Protein AF-A0A519RLN2-F1 (afdb_monomer_lite)

pLDDT: mean 79.58, std 14.55, range [42.0, 97.75]

Foldseek 3Di:
DDAQALVLLLVLQVVVQKDFLVRCQDCVSSVDRDDSVVSVVSVVVCVVVVQWDWDPPAPPIMIGGDPQPDDDPDDDDDPVRVVVVCVVVVVVVVCCVVPDDPVQQQDWDDPDVDIDGVVVVVVVVVVVVVVVVVVVVVVCVSRVD

Structure (mmCIF, N/CA/C/O backbone):
data_AF-A0A519RLN2-F1
#
_entry.id   AF-A0A519RLN2-F1
#
loop_
_atom_site.group_PDB
_atom_site.id
_atom_site.type_symbol
_atom_site.label_atom_id
_atom_site.label_alt_id
_atom_site.label_comp_id
_atom_site.label_asym_id
_atom_site.label_entity_id
_atom_site.label_seq_id
_atom_site.pdbx_PDB_ins_code
_atom_site.Cartn_x
_atom_site.Cartn_y
_atom_site.Cartn_z
_atom_site.occupancy
_atom_site.B_iso_or_equiv
_atom_site.auth_seq_id
_atom_site.auth_comp_id
_atom_site.auth_asym_id
_atom_site.auth_atom_id
_atom_site.pdbx_PDB_model_num
ATOM 1 N N . MET A 1 1 ? 0.154 28.106 23.052 1.00 49.09 1 MET A N 1
ATOM 2 C CA . MET A 1 1 ? -0.273 26.694 23.129 1.00 49.09 1 MET A CA 1
ATOM 3 C C . MET A 1 1 ? -0.890 26.341 21.795 1.00 49.09 1 MET A C 1
ATOM 5 O O . MET A 1 1 ? -1.807 27.033 21.372 1.00 49.09 1 MET A O 1
ATOM 9 N N . THR A 1 2 ? -0.321 25.375 21.083 1.00 55.53 2 THR A N 1
ATOM 10 C CA . THR A 1 2 ? -0.800 24.979 19.755 1.00 55.53 2 THR A CA 1
ATOM 11 C C . THR A 1 2 ? -2.129 24.249 19.930 1.00 55.53 2 THR A C 1
ATOM 13 O O . THR A 1 2 ? -2.154 23.133 20.432 1.00 55.53 2 THR A O 1
ATOM 16 N N . ASN A 1 3 ? -3.248 24.889 19.598 1.00 72.38 3 ASN A N 1
ATOM 17 C CA . ASN A 1 3 ? -4.548 24.228 19.681 1.00 72.38 3 ASN A CA 1
ATOM 18 C C . ASN A 1 3 ? -4.668 23.181 18.571 1.00 72.38 3 ASN A C 1
ATOM 20 O O . ASN A 1 3 ? -4.386 23.464 17.404 1.00 72.38 3 ASN A O 1
ATOM 24 N N . ILE A 1 4 ? -5.108 21.979 18.939 1.00 82.19 4 ILE A N 1
ATOM 25 C CA . ILE A 1 4 ? -5.431 20.927 17.982 1.00 82.19 4 ILE A CA 1
ATOM 26 C C . ILE A 1 4 ? -6.619 21.358 17.109 1.00 82.19 4 ILE A C 1
ATOM 28 O O . ILE A 1 4 ? -7.633 21.861 17.599 1.00 82.19 4 ILE A O 1
ATOM 32 N N . ASN A 1 5 ? -6.487 21.171 15.799 1.00 82.44 5 ASN A N 1
ATOM 33 C CA . ASN A 1 5 ? -7.501 21.507 14.802 1.00 82.44 5 ASN A CA 1
ATOM 34 C C . ASN A 1 5 ? -7.576 20.412 13.723 1.00 82.44 5 ASN A C 1
ATOM 36 O O . ASN A 1 5 ? -6.757 19.488 13.714 1.00 82.44 5 ASN A O 1
ATOM 40 N N . ARG A 1 6 ? -8.552 20.522 12.810 1.00 76.62 6 ARG A N 1
ATOM 41 C CA . ARG A 1 6 ? -8.817 19.523 11.755 1.00 76.62 6 ARG A CA 1
ATOM 42 C C . ARG A 1 6 ? -7.571 19.220 10.915 1.00 76.62 6 ARG A C 1
ATOM 44 O O . ARG A 1 6 ? -7.299 18.058 10.643 1.00 76.62 6 ARG A O 1
ATOM 51 N N . THR A 1 7 ? -6.773 20.236 10.583 1.00 76.06 7 THR A N 1
ATOM 52 C CA . THR A 1 7 ? -5.544 20.087 9.787 1.00 76.06 7 THR A CA 1
ATOM 53 C C . THR A 1 7 ? -4.482 19.268 10.514 1.00 76.06 7 THR A C 1
ATOM 55 O O . THR A 1 7 ? -3.841 18.422 9.902 1.00 76.06 7 THR A O 1
ATOM 58 N N . VAL A 1 8 ? -4.304 19.470 11.824 1.00 81.31 8 VAL A N 1
ATOM 59 C CA . VAL A 1 8 ? -3.345 18.687 12.625 1.00 81.31 8 VAL A CA 1
ATOM 60 C C . VAL A 1 8 ? -3.761 17.216 12.692 1.00 81.31 8 VAL A C 1
ATOM 62 O O . VAL A 1 8 ? -2.924 16.334 12.508 1.00 81.31 8 VAL A O 1
ATOM 65 N N . VAL A 1 9 ? -5.054 16.951 12.904 1.00 78.81 9 VAL A N 1
ATOM 66 C CA . VAL A 1 9 ? -5.603 15.585 12.946 1.00 78.81 9 VAL A CA 1
ATOM 67 C C . VAL A 1 9 ? -5.456 14.900 11.587 1.00 78.81 9 VAL A C 1
ATOM 69 O O . VAL A 1 9 ? -4.944 13.783 11.516 1.00 78.81 9 VAL A O 1
ATOM 72 N N . LEU A 1 10 ? -5.824 15.591 10.505 1.00 73.00 10 LEU A N 1
ATOM 73 C CA . LEU A 1 10 ? -5.710 15.072 9.147 1.00 73.00 10 LEU A CA 1
ATOM 74 C C . LEU A 1 10 ? -4.248 14.809 8.767 1.00 73.00 10 LEU A C 1
ATOM 76 O O . LEU A 1 10 ? -3.939 13.725 8.300 1.00 73.00 10 LEU A O 1
ATOM 80 N N . ASN A 1 11 ? -3.325 15.735 9.037 1.00 76.50 11 ASN A N 1
ATOM 81 C CA . ASN A 1 11 ? -1.899 15.536 8.753 1.00 76.50 11 ASN A CA 1
ATOM 82 C C . ASN A 1 11 ? -1.300 14.363 9.538 1.00 76.50 11 ASN A C 1
ATOM 84 O O . ASN A 1 11 ? -0.448 13.644 9.016 1.00 76.50 11 ASN A O 1
ATOM 88 N N . SER A 1 12 ? -1.744 14.149 10.779 1.00 79.56 12 SER A N 1
ATOM 89 C CA . SER A 1 12 ? -1.342 12.982 11.569 1.00 79.56 12 SER A CA 1
ATOM 90 C C . SER A 1 12 ? -1.827 11.688 10.912 1.00 79.56 12 SER A C 1
ATOM 92 O O . SER A 1 12 ? -1.053 10.749 10.737 1.00 79.56 12 SER A O 1
ATOM 94 N N . LEU A 1 13 ? -3.077 11.666 10.451 1.00 73.19 13 LEU A N 1
ATOM 95 C CA . LEU A 1 13 ? -3.629 10.549 9.692 1.00 73.19 13 LEU A CA 1
ATOM 96 C C . LEU A 1 13 ? -2.941 10.358 8.330 1.00 73.19 13 LEU A C 1
ATOM 98 O O . LEU A 1 13 ? -2.739 9.219 7.937 1.00 73.19 13 LEU A O 1
ATOM 102 N N . ILE A 1 14 ? -2.508 11.424 7.643 1.00 71.00 14 ILE A N 1
ATOM 103 C CA . ILE A 1 14 ? -1.755 11.333 6.374 1.00 71.00 14 ILE A CA 1
ATOM 104 C C . ILE A 1 14 ? -0.406 10.682 6.635 1.00 71.00 14 ILE A C 1
ATOM 106 O O . ILE A 1 14 ? 0.023 9.802 5.898 1.00 71.00 14 ILE A O 1
ATOM 110 N N . LYS A 1 15 ? 0.260 11.099 7.710 1.00 76.94 15 LYS A N 1
ATOM 111 C CA . LYS A 1 15 ? 1.578 10.592 8.080 1.00 76.94 15 LYS A CA 1
ATOM 112 C C . LYS A 1 15 ? 1.552 9.122 8.502 1.00 76.94 15 LYS A C 1
ATOM 114 O O . LYS A 1 15 ? 2.550 8.429 8.330 1.00 76.94 15 LYS A O 1
ATOM 119 N N . HIS A 1 16 ? 0.462 8.680 9.122 1.00 70.69 16 HIS A N 1
ATOM 120 C CA . HIS A 1 16 ? 0.383 7.366 9.755 1.00 70.69 16 HIS A CA 1
ATOM 121 C C . HIS A 1 16 ? -0.562 6.385 9.053 1.00 70.69 16 HIS A C 1
ATOM 123 O O . HIS A 1 16 ? -0.540 5.213 9.412 1.00 70.69 16 HIS A O 1
ATOM 129 N N . GLU A 1 17 ? -1.346 6.850 8.075 1.00 62.97 17 GLU A N 1
ATOM 130 C CA . GLU A 1 17 ? -2.334 6.146 7.233 1.00 62.97 17 GLU A CA 1
ATOM 131 C C . GLU A 1 17 ? -3.489 5.465 7.987 1.00 62.97 17 GLU A C 1
ATOM 133 O O . GLU A 1 17 ? -4.625 5.456 7.512 1.00 62.97 17 GLU A O 1
ATOM 138 N N . THR A 1 18 ? -3.229 4.894 9.166 1.00 66.88 18 THR A N 1
ATOM 139 C CA . THR A 1 18 ? -4.208 4.304 10.078 1.00 66.88 18 THR A CA 1
ATOM 140 C C . THR A 1 18 ? -3.800 4.538 11.535 1.00 66.88 18 THR A C 1
ATOM 142 O O . THR A 1 18 ? -2.679 4.220 11.930 1.00 66.88 18 THR A O 1
ATOM 145 N N . LEU A 1 19 ? -4.711 5.040 12.373 1.00 75.94 19 LEU A N 1
ATOM 146 C CA . LEU A 1 19 ? -4.479 5.174 13.819 1.00 75.94 19 LEU A CA 1
ATOM 147 C C . LEU A 1 19 ? -5.713 4.779 14.631 1.00 75.94 19 LEU A C 1
ATOM 149 O O . LEU A 1 19 ? -6.841 5.095 14.257 1.00 75.94 19 LEU A O 1
ATOM 153 N N . THR A 1 20 ? -5.498 4.143 15.788 1.00 78.94 20 THR A N 1
ATOM 154 C CA . THR A 1 20 ? -6.530 4.069 16.835 1.00 78.94 20 THR A CA 1
ATOM 155 C C . THR A 1 20 ? -6.693 5.440 17.490 1.00 78.94 20 THR A C 1
ATOM 157 O O . THR A 1 20 ? -5.770 6.261 17.465 1.00 78.94 20 THR A O 1
ATOM 160 N N . ILE A 1 21 ? -7.825 5.692 18.154 1.00 79.88 21 ILE A N 1
ATOM 161 C CA . ILE A 1 21 ? -7.992 6.954 18.894 1.00 79.88 21 ILE A CA 1
ATOM 162 C C . ILE A 1 21 ? -6.927 7.133 19.986 1.00 79.88 21 ILE A C 1
ATOM 164 O O . ILE A 1 21 ? -6.441 8.237 20.225 1.00 79.88 21 ILE A O 1
ATOM 168 N N . THR A 1 22 ? -6.531 6.033 20.629 1.00 79.38 22 THR A N 1
ATOM 169 C CA . THR A 1 22 ? -5.530 6.029 21.698 1.00 79.38 22 THR A CA 1
ATOM 170 C C . THR A 1 22 ? -4.140 6.334 21.159 1.00 79.38 22 THR A C 1
ATOM 172 O O . THR A 1 22 ? -3.378 7.046 21.807 1.00 79.38 22 THR A O 1
ATOM 175 N N . ASP A 1 23 ? -3.800 5.818 19.977 1.00 79.25 23 ASP A N 1
ATOM 176 C CA . ASP A 1 23 ? -2.533 6.132 19.327 1.00 79.25 23 ASP A CA 1
ATOM 177 C C . ASP A 1 23 ? -2.511 7.562 18.812 1.00 79.25 23 ASP A C 1
ATOM 179 O O . ASP A 1 23 ? -1.513 8.254 18.997 1.00 79.25 23 ASP A O 1
ATOM 183 N N . MET A 1 24 ? -3.611 8.028 18.226 1.00 81.69 24 MET A N 1
ATOM 184 C CA . MET A 1 24 ? -3.734 9.403 17.766 1.00 81.69 24 MET A CA 1
ATOM 185 C C . MET A 1 24 ? -3.555 10.387 18.921 1.00 81.69 24 MET A C 1
ATOM 187 O O . MET A 1 24 ? -2.771 11.315 18.792 1.00 81.69 24 MET A O 1
ATOM 191 N N . ALA A 1 25 ? -4.160 10.130 20.084 1.00 84.06 25 ALA A N 1
ATOM 192 C CA . ALA A 1 25 ? -4.066 10.991 21.264 1.00 84.06 25 ALA A CA 1
ATOM 193 C C . ALA A 1 25 ? -2.653 11.121 21.880 1.00 84.06 25 ALA A C 1
ATOM 195 O O . ALA A 1 25 ? -2.475 11.856 22.852 1.00 84.06 25 ALA A O 1
ATOM 196 N N . LYS A 1 26 ? -1.639 10.418 21.360 1.00 85.25 26 LYS A N 1
ATOM 197 C CA . LYS A 1 26 ? -0.259 10.531 21.849 1.00 85.25 26 LYS A CA 1
ATOM 198 C C . LYS A 1 26 ? 0.370 11.843 21.380 1.00 85.25 26 LYS A C 1
ATOM 200 O O . LYS A 1 26 ? 0.346 12.162 20.193 1.00 85.25 26 LYS A O 1
ATOM 205 N N . GLU A 1 27 ? 1.054 12.534 22.291 1.00 83.75 27 GLU A N 1
ATOM 206 C CA . GLU A 1 27 ? 1.751 13.799 22.008 1.00 83.75 27 GLU A CA 1
ATOM 207 C C . GLU A 1 27 ? 2.716 13.688 20.819 1.00 83.75 27 GLU A C 1
ATOM 209 O O . GLU A 1 27 ? 2.742 14.562 19.962 1.00 83.75 27 GLU A O 1
ATOM 214 N N . LYS A 1 28 ? 3.432 12.565 20.680 1.00 84.38 28 LYS A N 1
ATOM 215 C CA . LYS A 1 28 ? 4.330 12.318 19.536 1.00 84.38 28 LYS A CA 1
ATOM 216 C C . LYS A 1 28 ? 3.646 12.365 18.156 1.00 84.38 28 LYS A C 1
ATOM 218 O O . LYS A 1 28 ? 4.334 12.539 17.154 1.00 84.38 28 LYS A O 1
ATOM 223 N N . ASN A 1 29 ? 2.327 12.165 18.099 1.00 81.25 29 ASN A N 1
ATOM 224 C CA . ASN A 1 29 ? 1.555 12.068 16.860 1.00 81.25 29 ASN A CA 1
ATOM 225 C C . ASN A 1 29 ? 0.790 13.365 16.541 1.00 81.25 29 ASN A C 1
ATOM 227 O O . ASN A 1 29 ? 0.637 13.693 15.365 1.00 81.25 29 ASN A O 1
ATOM 231 N N . LEU A 1 30 ? 0.333 14.107 17.557 1.00 81.38 30 LEU A N 1
ATOM 232 C CA . LEU A 1 30 ? -0.417 15.366 17.395 1.00 81.38 30 LEU A CA 1
ATOM 233 C C . LEU A 1 30 ? 0.389 16.622 17.759 1.00 81.38 30 LEU A C 1
ATOM 235 O O . LEU A 1 30 ? -0.069 17.738 17.525 1.00 81.38 30 LEU A O 1
ATOM 239 N N . GLY A 1 31 ? 1.568 16.456 18.358 1.00 80.19 31 GLY A N 1
ATOM 240 C CA . GLY A 1 31 ? 2.384 17.538 18.914 1.00 80.19 31 GLY A CA 1
ATOM 241 C C . GLY A 1 31 ? 1.842 18.130 20.219 1.00 80.19 31 GLY A C 1
ATOM 242 O O . GLY A 1 31 ? 2.462 19.033 20.768 1.00 80.19 31 GLY A O 1
ATOM 243 N N . VAL A 1 32 ? 0.692 17.644 20.700 1.00 82.19 32 VAL A N 1
ATOM 244 C CA . VAL A 1 32 ? 0.023 18.060 21.939 1.00 82.19 32 VAL A CA 1
ATOM 245 C C . VAL A 1 32 ? -0.760 16.894 22.535 1.00 82.19 32 VAL A C 1
ATOM 247 O O . VAL A 1 32 ? -1.139 15.969 21.816 1.00 82.19 32 VAL A O 1
ATOM 250 N N . ILE A 1 33 ? -1.039 16.949 23.838 1.00 82.19 33 ILE A N 1
ATOM 251 C CA . ILE A 1 33 ? -1.984 16.039 24.496 1.00 82.19 33 ILE A CA 1
ATOM 252 C C . ILE A 1 33 ? -3.391 16.623 24.309 1.00 82.19 33 ILE A C 1
ATOM 254 O O . ILE A 1 33 ? -3.674 17.688 24.863 1.00 82.19 33 ILE A O 1
ATOM 258 N N . PRO A 1 34 ? -4.267 15.990 23.514 1.00 80.88 34 PRO A N 1
ATOM 259 C CA . PRO A 1 34 ? -5.575 16.552 23.226 1.00 80.88 34 PRO A CA 1
ATOM 260 C C . PRO A 1 34 ? -6.564 16.293 24.363 1.00 80.88 34 PRO A C 1
ATOM 262 O O . PRO A 1 34 ? -6.527 15.250 25.022 1.00 80.88 34 PRO A O 1
ATOM 265 N N . ASP A 1 35 ? -7.524 17.202 24.519 1.00 86.38 35 ASP A N 1
ATOM 266 C CA . ASP A 1 35 ? -8.762 16.878 25.219 1.00 86.38 35 ASP A CA 1
ATOM 267 C C . ASP A 1 35 ? -9.546 15.813 24.428 1.00 86.38 35 ASP A C 1
ATOM 269 O O . ASP A 1 35 ? -9.684 15.894 23.203 1.00 86.38 35 ASP A O 1
ATOM 273 N N . LYS A 1 36 ? -10.065 14.796 25.128 1.00 80.62 36 LYS A N 1
ATOM 274 C CA . LYS A 1 36 ? -10.750 13.662 24.488 1.00 80.62 36 LYS A CA 1
ATOM 275 C C . LYS A 1 36 ? -12.051 14.075 23.804 1.00 80.62 36 LYS A C 1
ATOM 277 O O . LYS A 1 36 ? -12.374 13.507 22.763 1.00 80.62 36 LYS A O 1
ATOM 282 N N . ALA A 1 37 ? -12.813 15.007 24.376 1.00 83.94 37 ALA A N 1
ATOM 283 C CA . ALA A 1 37 ? -14.073 15.442 23.778 1.00 83.94 37 ALA A CA 1
ATOM 284 C C . ALA A 1 37 ? -13.804 16.240 22.497 1.00 83.94 37 ALA A C 1
ATOM 286 O O . ALA A 1 37 ? -14.423 15.984 21.465 1.00 83.94 37 ALA A O 1
ATOM 287 N N . HIS A 1 38 ? -12.806 17.122 22.537 1.00 83.75 38 HIS A N 1
ATOM 288 C CA . HIS A 1 38 ? -12.380 17.909 21.384 1.00 83.75 38 HIS A CA 1
ATOM 289 C C . HIS A 1 38 ? -11.800 17.045 20.256 1.00 83.75 38 HIS A C 1
ATOM 291 O O . HIS A 1 38 ? -12.149 17.240 19.094 1.00 83.75 38 HIS A O 1
ATOM 297 N N . LEU A 1 39 ? -10.962 16.048 20.566 1.00 83.12 39 LEU A N 1
ATOM 298 C CA . LEU A 1 39 ? -10.437 15.118 19.556 1.00 83.12 39 LEU A CA 1
ATOM 299 C C . LEU A 1 39 ? -11.560 14.318 18.881 1.00 83.12 39 LEU A C 1
ATOM 301 O O . LEU A 1 39 ? -11.584 14.213 17.658 1.00 83.12 39 LEU A O 1
ATOM 305 N N . ASN A 1 40 ? -12.505 13.793 19.667 1.00 84.12 40 ASN A N 1
ATOM 306 C CA . ASN A 1 40 ? -13.668 13.080 19.137 1.00 84.12 40 ASN A CA 1
ATOM 307 C C . ASN A 1 40 ? -14.523 13.967 18.228 1.00 84.12 40 ASN A C 1
ATOM 309 O O . ASN A 1 40 ? -14.979 13.507 17.185 1.00 84.12 40 ASN A O 1
ATOM 313 N N . TYR A 1 41 ? -14.720 15.232 18.603 1.00 86.38 41 TYR A N 1
ATOM 314 C CA . TYR A 1 41 ? -15.441 16.195 17.777 1.00 86.38 41 TYR A CA 1
ATOM 315 C C . TYR A 1 41 ? -14.761 16.394 16.416 1.00 86.38 41 TYR A C 1
ATOM 317 O O . TYR A 1 41 ? -15.405 16.232 15.384 1.00 86.38 41 TYR A O 1
ATOM 325 N N . LEU A 1 42 ? -13.448 16.648 16.403 1.00 84.19 42 LEU A N 1
ATOM 326 C CA . LEU A 1 42 ? -12.693 16.842 15.160 1.00 84.19 42 LEU A CA 1
ATOM 327 C C . LEU A 1 42 ? -12.710 15.596 14.265 1.00 84.19 42 LEU A C 1
ATOM 329 O O . LEU A 1 42 ? -12.848 15.708 13.050 1.00 84.19 42 LEU A O 1
ATOM 333 N N . ILE A 1 43 ? -12.583 14.409 14.860 1.00 83.00 43 ILE A N 1
ATOM 334 C CA . ILE A 1 43 ? -12.678 13.132 14.146 1.00 83.00 43 ILE A CA 1
ATOM 335 C C . ILE A 1 43 ? -14.067 12.967 13.528 1.00 83.00 43 ILE A C 1
ATOM 337 O O . ILE A 1 43 ? -14.174 12.637 12.351 1.00 83.00 43 ILE A O 1
ATOM 341 N N . LYS A 1 44 ? -15.129 13.235 14.295 1.00 84.44 44 LYS A N 1
ATOM 342 C CA . LYS A 1 44 ? -16.505 13.153 13.807 1.00 84.44 44 LYS A CA 1
ATOM 343 C C . LYS A 1 44 ? -16.736 14.099 12.631 1.00 84.44 44 LYS A C 1
ATOM 345 O O . LYS A 1 44 ? -17.270 13.667 11.618 1.00 84.44 44 LYS A O 1
ATOM 350 N N . GLU A 1 45 ? -16.262 15.340 12.712 1.00 79.06 45 GLU A N 1
ATOM 351 C CA . GLU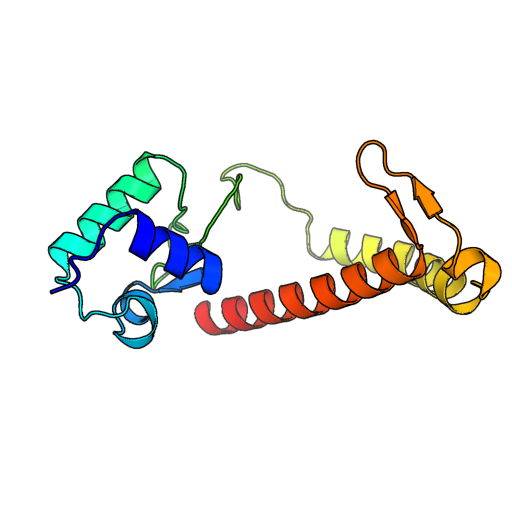 A 1 45 ? -16.343 16.269 11.582 1.00 79.06 45 GLU A CA 1
ATOM 352 C C . GLU A 1 45 ? -15.582 15.759 10.349 1.00 79.06 45 GLU A C 1
ATOM 354 O O . GLU A 1 45 ? -15.989 16.006 9.214 1.00 79.06 45 GLU A O 1
ATOM 359 N N . LEU A 1 46 ? -14.430 15.109 10.529 1.00 75.69 46 LEU A N 1
ATOM 360 C CA . LEU A 1 46 ? -13.662 14.541 9.416 1.00 75.69 46 LEU A CA 1
ATOM 361 C C . LEU A 1 46 ? -14.379 13.342 8.779 1.00 75.69 46 LEU A C 1
ATOM 363 O O . LEU A 1 46 ? -14.351 13.217 7.556 1.00 75.69 46 LEU A O 1
ATOM 367 N N . ILE A 1 47 ? -15.079 12.535 9.580 1.00 78.88 47 ILE A N 1
ATOM 368 C CA . ILE A 1 47 ? -15.934 11.441 9.100 1.00 78.88 47 ILE A CA 1
ATOM 369 C C . ILE A 1 47 ? -17.142 11.988 8.337 1.00 78.88 47 ILE A C 1
ATOM 371 O O . ILE A 1 47 ? -17.377 11.604 7.196 1.00 78.88 47 ILE A O 1
ATOM 375 N N . GLU A 1 48 ? -17.876 12.938 8.921 1.00 78.81 48 GLU A N 1
ATOM 376 C CA . GLU A 1 48 ? -19.064 13.546 8.299 1.00 78.81 48 GLU A CA 1
ATOM 377 C C . GLU A 1 48 ? -18.737 14.269 6.987 1.00 78.81 48 GLU A C 1
ATOM 379 O O . GLU A 1 48 ? -19.566 14.333 6.084 1.00 78.81 48 GLU A O 1
ATOM 384 N N . SER A 1 49 ? -17.516 14.792 6.862 1.00 72.25 49 SER A N 1
ATOM 385 C CA . SER A 1 49 ? -17.037 15.428 5.631 1.00 72.25 49 SER A CA 1
ATOM 386 C C . SER A 1 49 ? -16.370 14.467 4.642 1.00 72.25 49 SER A C 1
ATOM 388 O O . SER A 1 49 ? -15.859 14.932 3.627 1.00 72.25 49 SER A O 1
ATOM 390 N N . GLY A 1 50 ? -16.348 13.160 4.923 1.00 69.12 50 GLY A N 1
ATOM 391 C CA . GLY A 1 50 ? -15.819 12.131 4.023 1.00 69.12 50 GLY A CA 1
ATOM 392 C C . GLY A 1 50 ? -14.294 12.115 3.874 1.00 69.12 50 GLY A C 1
ATOM 393 O O . GLY A 1 50 ? -13.789 11.525 2.928 1.00 69.12 50 GLY A O 1
ATOM 394 N N . HIS A 1 51 ? -13.552 12.765 4.776 1.00 66.06 51 HIS A N 1
ATOM 395 C CA . HIS A 1 51 ? -12.081 12.771 4.746 1.00 66.06 51 HIS A CA 1
ATOM 396 C C . HIS A 1 51 ? -11.472 11.564 5.477 1.00 66.06 51 HIS A C 1
ATOM 398 O O . HIS A 1 51 ? -10.288 11.272 5.309 1.00 66.06 51 HIS A O 1
ATOM 404 N N . VAL A 1 52 ? -12.254 10.914 6.345 1.00 71.06 52 VAL A N 1
ATOM 405 C CA . VAL A 1 52 ? -11.824 9.811 7.211 1.00 71.06 52 VAL A CA 1
ATOM 406 C C . VAL A 1 52 ? -12.937 8.774 7.300 1.00 71.06 52 VAL A C 1
ATOM 408 O O . VAL A 1 52 ? -14.095 9.127 7.493 1.00 71.06 52 VAL A O 1
ATOM 411 N N . GLU A 1 53 ? -12.584 7.494 7.234 1.00 66.75 53 GLU A N 1
ATOM 412 C CA . GLU A 1 53 ? -13.523 6.385 7.427 1.00 66.75 53 GLU A CA 1
ATOM 413 C C . GLU A 1 53 ? -13.225 5.603 8.710 1.00 66.75 53 GLU A C 1
ATOM 415 O O . GLU A 1 53 ? -12.072 5.474 9.139 1.00 66.75 53 GLU A O 1
ATOM 420 N N . THR A 1 54 ? -14.287 5.061 9.312 1.00 69.50 54 THR A N 1
ATOM 421 C CA . THR A 1 54 ? -14.229 4.127 10.444 1.00 69.50 54 THR A CA 1
ATOM 422 C C . THR A 1 54 ? -14.786 2.777 10.034 1.00 69.50 54 THR A C 1
ATOM 424 O O . THR A 1 54 ? -15.886 2.701 9.490 1.00 69.50 54 THR A O 1
ATOM 427 N N . LEU A 1 55 ? -14.074 1.702 10.366 1.00 61.19 55 LEU A N 1
ATOM 428 C CA . LEU A 1 55 ? -14.556 0.344 10.128 1.00 61.19 55 LEU A CA 1
ATOM 429 C C . LEU A 1 55 ? -15.620 -0.036 11.168 1.00 61.19 55 LEU A C 1
ATOM 431 O O . LEU A 1 55 ? -15.325 -0.167 12.360 1.00 61.19 55 LEU A O 1
ATOM 435 N N . ASN A 1 56 ? -16.859 -0.224 10.712 1.00 55.62 56 ASN A N 1
ATOM 436 C CA . ASN A 1 56 ? -17.962 -0.679 11.556 1.00 55.62 56 ASN A CA 1
ATOM 437 C C . ASN A 1 56 ? -17.675 -2.084 12.115 1.00 55.62 56 ASN A C 1
ATOM 439 O O . ASN A 1 56 ? -17.265 -2.986 11.390 1.00 55.62 56 ASN A O 1
ATOM 443 N N . GLY A 1 57 ? -17.898 -2.274 13.419 1.00 56.03 57 GLY A N 1
ATOM 444 C CA . GLY A 1 57 ? -17.735 -3.571 14.091 1.00 56.03 57 GLY A CA 1
ATOM 445 C C . GLY A 1 57 ? -16.309 -3.926 14.531 1.00 56.03 57 GLY A C 1
ATOM 446 O O . GLY A 1 57 ? -16.114 -5.003 15.091 1.00 56.03 57 GLY A O 1
ATOM 447 N N . VAL A 1 58 ? -15.321 -3.042 14.339 1.00 52.84 58 VAL A N 1
ATOM 448 C CA . VAL A 1 58 ? -13.932 -3.266 14.780 1.00 52.84 58 VAL A CA 1
ATOM 449 C C . VAL A 1 58 ? -13.660 -2.571 16.118 1.00 52.84 58 VAL A C 1
ATOM 451 O O . VAL A 1 58 ? -13.913 -1.375 16.279 1.00 52.84 58 VAL A O 1
ATOM 454 N N . ILE A 1 59 ? -13.110 -3.321 17.081 1.00 52.88 59 ILE A N 1
ATOM 455 C CA . ILE A 1 59 ? -12.645 -2.808 18.375 1.00 52.88 59 ILE A CA 1
ATOM 456 C C . ILE A 1 59 ? -11.149 -3.143 18.518 1.00 52.88 59 ILE A C 1
ATOM 458 O O . ILE A 1 59 ? -10.810 -4.324 18.517 1.00 52.88 59 ILE A O 1
ATOM 462 N N . PRO A 1 60 ? -10.256 -2.149 18.693 1.00 55.91 60 PRO A N 1
ATOM 463 C CA . PRO A 1 60 ? -10.532 -0.713 18.782 1.00 55.91 60 PRO A CA 1
ATOM 464 C C . PRO A 1 60 ? -10.829 -0.082 17.411 1.00 55.91 60 PRO A C 1
ATOM 466 O O . PRO A 1 60 ? -10.270 -0.495 16.400 1.00 55.91 60 PRO A O 1
ATOM 469 N N . SER A 1 61 ? -11.659 0.964 17.384 1.00 64.88 61 SER A N 1
ATOM 470 C CA . SER A 1 61 ? -11.947 1.707 16.153 1.00 64.88 61 SER A CA 1
ATOM 471 C C . SER A 1 61 ? -10.677 2.364 15.600 1.00 64.88 61 SER A C 1
ATOM 473 O O . SER A 1 61 ? -9.982 3.105 16.308 1.00 64.88 61 SER A O 1
ATOM 475 N N . THR A 1 62 ? -10.384 2.088 14.332 1.00 57.59 62 THR A N 1
ATOM 476 C CA . THR A 1 62 ? -9.262 2.653 13.577 1.00 57.59 62 THR A CA 1
ATOM 477 C C . THR A 1 62 ? -9.765 3.639 12.534 1.00 57.59 62 THR A C 1
ATOM 479 O O . THR A 1 62 ? -10.754 3.368 11.855 1.00 57.59 62 THR A O 1
ATOM 482 N N . TYR A 1 63 ? -9.053 4.750 12.389 1.00 66.62 63 TYR A N 1
ATOM 483 C CA . TYR A 1 63 ? -9.332 5.796 11.409 1.00 66.62 63 TYR A CA 1
ATOM 484 C C . TYR A 1 63 ? -8.321 5.701 10.281 1.00 66.62 63 TYR A C 1
ATOM 486 O O . TYR A 1 63 ? -7.123 5.644 10.566 1.00 66.62 63 TYR A O 1
ATOM 494 N N . THR A 1 64 ? -8.782 5.706 9.034 1.00 62.50 64 THR A N 1
ATOM 495 C CA . THR A 1 64 ? -7.911 5.693 7.853 1.00 62.50 64 THR A CA 1
ATOM 496 C C . THR A 1 64 ? -8.245 6.837 6.905 1.00 62.50 64 THR A C 1
ATOM 498 O O . THR A 1 64 ? -9.374 7.333 6.897 1.00 62.50 64 THR A O 1
ATOM 501 N N . ILE A 1 65 ? -7.248 7.279 6.137 1.00 55.00 65 ILE A N 1
ATOM 502 C CA . ILE A 1 65 ? -7.4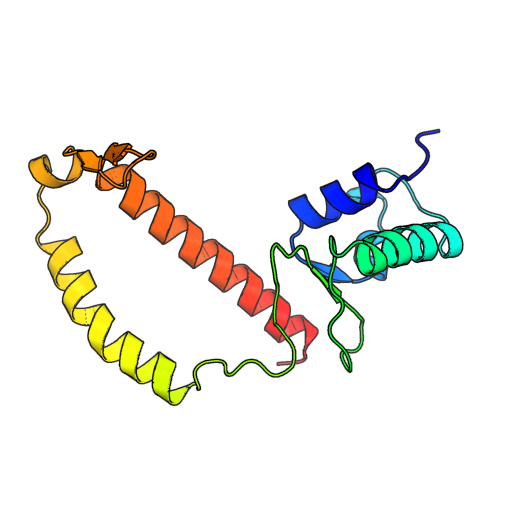55 8.262 5.076 1.00 55.00 65 ILE A CA 1
ATOM 503 C C . ILE A 1 65 ? -7.889 7.540 3.828 1.00 55.00 65 ILE A C 1
ATOM 505 O O . ILE A 1 65 ? -7.208 6.638 3.342 1.00 55.00 65 ILE A O 1
ATOM 509 N N . THR A 1 66 ? -8.996 7.999 3.277 1.00 52.41 66 THR A N 1
ATOM 510 C CA . THR A 1 66 ? -9.485 7.498 2.013 1.00 52.41 66 THR A CA 1
ATOM 511 C C . THR A 1 66 ? -9.567 8.641 1.017 1.00 52.41 66 THR A C 1
ATOM 513 O O . THR A 1 66 ? -9.837 9.786 1.369 1.00 52.41 66 THR A O 1
ATOM 516 N N . SER A 1 67 ? -9.310 8.340 -0.256 1.00 52.34 67 SER A N 1
ATOM 517 C CA . SER A 1 67 ? -10.023 9.045 -1.319 1.00 52.34 67 SER A CA 1
ATOM 518 C C . SER A 1 67 ? -11.376 8.377 -1.598 1.00 52.34 67 SER A C 1
ATOM 520 O O . SER A 1 67 ? -12.269 9.083 -2.054 1.00 52.34 67 SER A O 1
ATOM 522 N N . LYS A 1 68 ? -11.536 7.064 -1.297 1.00 42.62 68 LYS A N 1
ATOM 523 C CA . LYS A 1 68 ? -12.803 6.284 -1.338 1.00 42.62 68 LYS A CA 1
ATOM 524 C C . LYS A 1 68 ? -12.890 4.968 -0.514 1.00 42.62 68 LYS A C 1
ATOM 526 O O . LYS A 1 68 ? -13.991 4.439 -0.422 1.00 42.62 68 LYS A O 1
ATOM 531 N N . GLY A 1 69 ? -11.791 4.428 0.027 1.00 50.56 69 GLY A N 1
ATOM 532 C CA . GLY A 1 69 ? -11.822 3.460 1.141 1.00 50.56 69 GLY A CA 1
ATOM 533 C C . GLY A 1 69 ? -12.300 2.042 0.826 1.00 50.56 69 GLY A C 1
ATOM 534 O O . GLY A 1 69 ? -12.480 1.688 -0.339 1.00 50.56 69 GLY A O 1
ATOM 535 N N . ILE A 1 70 ? -12.475 1.223 1.878 1.00 48.91 70 ILE A N 1
ATOM 536 C CA . ILE A 1 70 ? -13.224 -0.041 1.788 1.00 48.91 70 ILE A CA 1
ATOM 537 C C . ILE A 1 70 ? -14.705 0.332 1.834 1.00 48.91 70 ILE A C 1
ATOM 539 O O . ILE A 1 70 ? -15.259 0.632 2.886 1.00 48.91 70 ILE A O 1
ATOM 543 N N . GLN A 1 71 ? -15.343 0.302 0.675 1.00 48.78 71 GLN A N 1
ATOM 544 C CA . GLN A 1 71 ? -16.753 0.608 0.500 1.00 48.78 71 GLN A CA 1
ATOM 545 C C . GLN A 1 71 ? -17.645 -0.553 0.937 1.00 48.78 71 GLN A C 1
ATOM 547 O O . GLN A 1 71 ? -17.424 -1.711 0.569 1.00 48.78 71 GLN A O 1
ATOM 552 N N . GLU A 1 72 ? -18.672 -0.222 1.714 1.00 42.00 72 GLU A N 1
ATOM 553 C CA . GLU A 1 72 ? -19.730 -1.145 2.107 1.00 42.00 72 GLU A CA 1
ATOM 554 C C . GLU A 1 72 ? -20.583 -1.529 0.887 1.00 42.00 72 GLU A C 1
ATOM 556 O O . GLU A 1 72 ? -20.999 -0.671 0.112 1.00 42.00 72 GLU A O 1
ATOM 561 N N . GLY A 1 73 ? -20.837 -2.828 0.704 1.00 51.25 73 GLY A N 1
ATOM 562 C CA . GLY A 1 73 ? -21.634 -3.353 -0.413 1.00 51.25 73 GLY A CA 1
ATOM 563 C C . GLY A 1 73 ? -20.860 -3.615 -1.710 1.00 51.25 73 GLY A C 1
ATOM 564 O O . GLY A 1 73 ? -21.410 -4.240 -2.616 1.00 51.25 73 GLY A O 1
ATOM 565 N N . GLU A 1 74 ? -19.589 -3.218 -1.790 1.00 67.00 74 GLU A N 1
ATOM 566 C CA . GLU A 1 74 ? -18.727 -3.534 -2.930 1.00 67.00 74 GLU A CA 1
ATOM 567 C C . GLU A 1 74 ? -18.171 -4.961 -2.853 1.00 67.00 74 GLU A C 1
ATOM 569 O O . GLU A 1 74 ? -17.845 -5.488 -1.782 1.00 67.00 74 GLU A O 1
ATOM 574 N N . ARG A 1 75 ? -18.037 -5.604 -4.018 1.00 73.75 75 ARG A N 1
ATOM 575 C CA . ARG A 1 75 ? -17.434 -6.936 -4.119 1.00 73.75 75 ARG A CA 1
ATOM 576 C C . ARG A 1 75 ? -15.920 -6.803 -4.245 1.00 73.75 75 ARG A C 1
ATOM 578 O O . ARG A 1 75 ? -15.409 -6.444 -5.302 1.00 73.75 75 ARG A O 1
ATOM 585 N N . TYR A 1 76 ? -15.208 -7.207 -3.200 1.00 75.69 76 TYR A N 1
ATOM 586 C CA . TYR A 1 76 ? -13.761 -7.406 -3.259 1.00 75.69 76 TYR A CA 1
ATOM 587 C C . TYR A 1 76 ? -13.417 -8.780 -3.844 1.00 75.69 76 TYR A C 1
ATOM 589 O O . TYR A 1 76 ? -14.193 -9.728 -3.660 1.00 75.69 76 TYR A O 1
ATOM 597 N N . PRO A 1 77 ? -12.263 -8.921 -4.521 1.00 82.06 77 PRO A N 1
ATOM 598 C CA . PRO A 1 77 ? -11.772 -10.226 -4.927 1.00 82.06 77 PRO A CA 1
ATOM 599 C C . PRO A 1 77 ? -11.595 -11.145 -3.715 1.00 82.06 77 PRO A C 1
ATOM 601 O O . PRO A 1 77 ? -11.133 -10.753 -2.642 1.00 82.06 77 PRO A O 1
ATOM 604 N N . THR A 1 78 ? -11.976 -12.398 -3.892 1.00 87.00 78 THR A N 1
ATOM 605 C CA . THR A 1 78 ? -11.736 -13.474 -2.937 1.00 87.00 78 THR A CA 1
ATOM 606 C C . THR A 1 78 ? -10.248 -13.817 -2.880 1.00 87.00 78 THR A C 1
ATOM 608 O O . THR A 1 78 ? -9.487 -13.563 -3.813 1.00 87.00 78 THR A O 1
ATOM 611 N N . ILE A 1 79 ? -9.822 -14.486 -1.804 1.00 87.62 79 ILE A N 1
ATOM 612 C CA . ILE A 1 79 ? -8.451 -15.016 -1.694 1.00 87.62 79 ILE A CA 1
ATOM 613 C C . ILE A 1 79 ? -8.116 -15.926 -2.886 1.00 87.62 79 ILE A C 1
ATOM 615 O O . ILE A 1 79 ? -7.005 -15.875 -3.403 1.00 87.62 79 ILE A O 1
ATOM 619 N N . ALA A 1 80 ? -9.074 -16.737 -3.344 1.00 93.00 80 ALA A N 1
ATOM 620 C CA . ALA A 1 80 ? -8.880 -17.615 -4.493 1.00 93.00 80 ALA A CA 1
ATOM 621 C C . ALA A 1 80 ? -8.642 -16.826 -5.792 1.00 93.00 80 ALA A C 1
ATOM 623 O O . ALA A 1 80 ? -7.753 -17.187 -6.560 1.00 93.00 80 ALA A O 1
ATOM 624 N N . GLU A 1 81 ? -9.388 -15.738 -6.014 1.00 92.19 81 GLU A N 1
ATOM 625 C CA . GLU A 1 81 ? -9.177 -14.832 -7.152 1.00 92.19 81 GLU A CA 1
ATOM 626 C C . GLU A 1 81 ? -7.796 -14.161 -7.070 1.00 92.19 81 GLU A C 1
A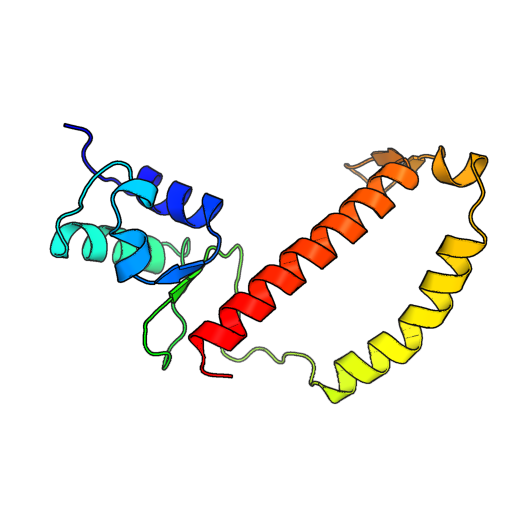TOM 628 O O . GLU A 1 81 ? -7.045 -14.218 -8.041 1.00 92.19 81 GLU A O 1
ATOM 633 N N . TYR A 1 82 ? -7.392 -13.654 -5.898 1.00 88.75 82 TYR A N 1
ATOM 634 C CA . TYR A 1 82 ? -6.052 -13.082 -5.708 1.00 88.75 82 TYR A CA 1
ATOM 635 C C . TYR A 1 82 ? -4.923 -14.089 -5.956 1.00 88.75 82 TYR A C 1
ATOM 637 O O . TYR A 1 82 ? -3.938 -13.757 -6.610 1.00 88.75 82 TYR A O 1
ATOM 645 N N . ILE A 1 83 ? -5.051 -15.325 -5.462 1.00 94.69 83 ILE A N 1
ATOM 646 C CA . ILE A 1 83 ? -4.060 -16.386 -5.698 1.00 94.69 83 ILE A CA 1
ATOM 647 C C . ILE A 1 83 ? -3.995 -16.739 -7.186 1.00 94.69 83 ILE A C 1
ATOM 649 O O . ILE A 1 83 ? -2.909 -16.953 -7.724 1.00 94.69 83 ILE A O 1
ATOM 653 N N . ASN A 1 84 ? -5.142 -16.804 -7.862 1.00 96.19 84 ASN A N 1
ATOM 654 C CA . ASN A 1 84 ? -5.193 -17.079 -9.291 1.00 96.19 84 ASN A CA 1
ATOM 655 C C . ASN A 1 84 ? -4.503 -15.973 -10.105 1.00 96.19 84 ASN A C 1
ATOM 657 O O . ASN A 1 84 ? -3.685 -16.272 -10.976 1.00 96.19 84 ASN A O 1
ATOM 661 N N . ASP A 1 85 ? -4.778 -14.710 -9.784 1.00 95.19 85 ASP A N 1
ATOM 662 C CA . ASP A 1 85 ? -4.137 -13.568 -10.433 1.00 95.19 85 ASP A CA 1
ATOM 663 C C . ASP A 1 85 ? -2.634 -13.536 -10.151 1.00 95.19 85 ASP A C 1
ATOM 665 O O . ASP A 1 85 ? -1.845 -13.356 -11.078 1.00 95.19 85 ASP A O 1
ATOM 669 N N . TRP A 1 86 ? -2.219 -13.806 -8.910 1.00 94.38 86 TRP A N 1
ATOM 670 C CA . TRP A 1 86 ? -0.809 -13.927 -8.541 1.00 94.38 86 TRP A CA 1
ATOM 671 C C . TRP A 1 86 ? -0.101 -14.985 -9.392 1.00 94.38 86 TRP A C 1
ATOM 673 O O . TRP A 1 86 ? 0.872 -14.689 -10.084 1.00 94.38 86 TRP A O 1
ATOM 683 N N . ASN A 1 87 ? -0.645 -16.202 -9.441 1.00 97.06 87 ASN A N 1
ATOM 684 C CA . ASN A 1 87 ? -0.068 -17.300 -10.217 1.00 97.06 87 ASN A CA 1
ATOM 685 C C . ASN A 1 87 ? 0.010 -16.998 -11.721 1.00 97.06 87 ASN A C 1
ATOM 687 O O . ASN A 1 87 ? 0.895 -17.512 -12.404 1.00 97.06 87 ASN A O 1
ATOM 691 N N . LYS A 1 88 ? -0.896 -16.163 -12.239 1.00 96.75 88 LYS A N 1
ATOM 692 C CA . LYS A 1 88 ? -0.910 -15.739 -13.640 1.00 96.75 88 LYS A CA 1
ATOM 693 C C . LYS A 1 88 ? 0.083 -14.608 -13.926 1.00 96.75 88 LYS A C 1
ATOM 695 O O . LYS A 1 88 ? 0.762 -14.644 -14.948 1.00 96.75 88 LYS A O 1
ATOM 700 N N . ILE A 1 89 ? 0.157 -13.602 -13.057 1.00 96.00 89 ILE A N 1
ATOM 701 C CA . ILE A 1 89 ? 0.930 -12.371 -13.282 1.00 96.00 89 ILE A CA 1
ATOM 702 C C . ILE A 1 89 ? 2.403 -12.568 -12.920 1.00 96.00 89 ILE A C 1
ATOM 704 O O . ILE A 1 89 ? 3.275 -12.133 -13.670 1.00 96.00 89 ILE A O 1
ATOM 708 N N . THR A 1 90 ? 2.701 -13.250 -11.810 1.00 95.75 90 THR A N 1
ATOM 709 C CA . THR A 1 90 ? 4.071 -13.449 -11.317 1.00 95.75 90 THR A CA 1
ATOM 710 C C . THR A 1 90 ? 5.045 -14.011 -12.359 1.00 95.75 90 THR A C 1
ATOM 712 O O . THR A 1 90 ? 6.142 -13.457 -12.458 1.00 95.75 90 THR A O 1
ATOM 715 N N . PRO A 1 91 ? 4.735 -15.071 -13.138 1.00 97.38 91 PRO A N 1
ATOM 716 C CA . PRO A 1 91 ? 5.687 -15.583 -14.125 1.00 97.38 91 PRO A CA 1
ATOM 717 C C . PRO A 1 91 ? 5.978 -14.564 -15.233 1.00 97.38 91 PRO A C 1
ATOM 719 O O . PRO A 1 91 ? 7.143 -14.358 -15.561 1.00 97.38 91 PRO A O 1
ATOM 722 N N . VAL A 1 92 ? 4.950 -13.872 -15.735 1.00 97.25 92 VAL A N 1
ATOM 723 C CA . VAL A 1 92 ? 5.090 -12.859 -16.794 1.00 97.25 92 VAL A CA 1
ATOM 724 C C . VAL A 1 92 ? 5.899 -11.659 -16.301 1.00 97.25 92 VAL A C 1
ATOM 726 O O . VAL A 1 92 ? 6.809 -11.196 -16.983 1.00 97.25 92 VAL A O 1
ATOM 729 N N . ALA A 1 93 ? 5.608 -11.174 -15.092 1.00 94.25 93 ALA A N 1
ATOM 730 C CA . ALA A 1 93 ? 6.344 -10.069 -14.489 1.00 94.25 93 ALA A CA 1
ATOM 731 C C . ALA A 1 93 ? 7.810 -10.443 -14.227 1.00 94.25 93 ALA A C 1
ATOM 733 O O . ALA A 1 93 ? 8.707 -9.655 -14.510 1.00 94.25 93 ALA A O 1
ATOM 734 N N . ARG A 1 94 ? 8.069 -11.660 -13.729 1.00 95.81 94 ARG A N 1
ATOM 735 C CA . ARG A 1 94 ? 9.430 -12.161 -13.507 1.00 95.81 94 ARG A CA 1
ATOM 736 C C . ARG A 1 94 ? 10.219 -12.229 -14.809 1.00 95.81 94 ARG A C 1
ATOM 738 O O . ARG A 1 94 ? 11.358 -11.783 -14.828 1.00 95.81 94 ARG A O 1
ATOM 745 N N . GLU A 1 95 ? 9.634 -12.795 -15.860 1.00 97.38 95 GLU A N 1
ATOM 746 C CA . GLU A 1 95 ? 10.273 -12.871 -17.174 1.00 97.38 95 GLU A CA 1
ATOM 747 C C . GLU A 1 95 ? 10.604 -11.468 -17.690 1.00 97.38 95 GLU A C 1
ATOM 749 O O . GLU A 1 95 ? 11.759 -11.189 -17.997 1.00 97.38 95 GLU A O 1
ATOM 754 N N . ALA A 1 96 ? 9.637 -10.546 -17.656 1.00 95.00 96 ALA A N 1
ATOM 755 C CA . ALA A 1 96 ? 9.851 -9.165 -18.075 1.00 95.00 96 ALA A CA 1
ATOM 756 C C . ALA A 1 96 ? 10.971 -8.466 -17.284 1.00 95.00 96 ALA A C 1
ATOM 758 O O . ALA A 1 96 ? 11.796 -7.785 -17.882 1.00 95.00 96 ALA A O 1
ATOM 759 N N . LEU A 1 97 ? 11.029 -8.648 -15.960 1.00 94.88 97 LEU A N 1
ATOM 760 C CA . LEU A 1 97 ? 12.043 -8.023 -15.103 1.00 94.88 97 L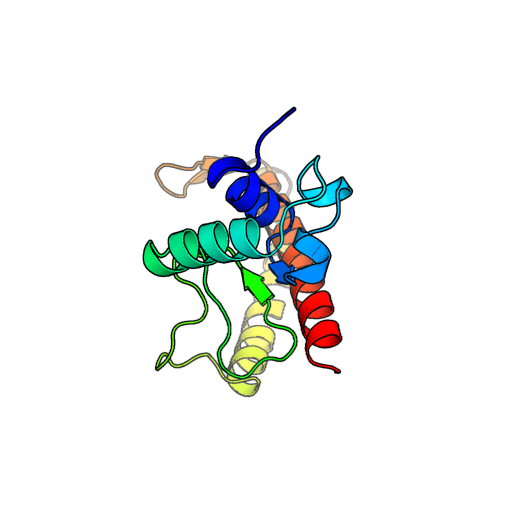EU A CA 1
ATOM 761 C C . LEU A 1 97 ? 13.441 -8.628 -15.268 1.00 94.88 97 LEU A C 1
ATOM 763 O O . LEU A 1 97 ? 14.425 -7.922 -15.088 1.00 94.88 97 LEU A O 1
ATOM 767 N N . VAL A 1 98 ? 13.550 -9.922 -15.571 1.00 96.44 98 VAL A N 1
ATOM 768 C CA . VAL A 1 98 ? 14.850 -10.588 -15.769 1.00 96.44 98 VAL A CA 1
ATOM 769 C C . VAL A 1 98 ? 15.390 -10.348 -17.178 1.00 96.44 98 VAL A C 1
ATOM 771 O O . VAL A 1 98 ? 16.602 -10.321 -17.372 1.00 96.44 98 VAL A O 1
ATOM 774 N N . SER A 1 99 ? 14.505 -10.192 -18.160 1.00 96.88 99 SER A N 1
ATOM 775 C CA . SER A 1 99 ? 14.875 -9.998 -19.563 1.00 96.88 99 SER A CA 1
ATOM 776 C C . SER A 1 99 ? 15.013 -8.533 -19.976 1.00 96.88 99 SER A C 1
ATOM 778 O O . SER A 1 99 ? 15.410 -8.276 -21.111 1.00 96.88 99 SER A O 1
ATOM 780 N N . ILE A 1 100 ? 14.670 -7.579 -19.107 1.00 96.44 100 ILE A N 1
ATOM 781 C CA . ILE A 1 100 ? 14.840 -6.154 -19.399 1.00 96.44 100 ILE A CA 1
ATOM 782 C C . ILE A 1 100 ? 16.329 -5.793 -19.453 1.00 96.44 100 ILE A C 1
ATOM 784 O O . ILE A 1 100 ? 17.116 -6.246 -18.624 1.00 96.44 100 ILE A O 1
ATOM 788 N N . ASP A 1 101 ? 16.709 -4.975 -20.431 1.00 97.31 101 ASP A N 1
ATOM 789 C CA . ASP A 1 101 ? 18.067 -4.458 -20.581 1.00 97.31 101 ASP A CA 1
ATOM 790 C C . ASP A 1 101 ? 18.173 -2.991 -20.138 1.00 97.31 101 ASP A C 1
ATOM 792 O O . ASP A 1 101 ? 17.171 -2.300 -19.922 1.00 97.31 101 ASP A O 1
ATOM 796 N N . ASP A 1 102 ? 19.410 -2.508 -20.017 1.00 97.38 102 ASP A N 1
ATOM 797 C CA . ASP A 1 102 ? 19.707 -1.140 -19.581 1.00 97.38 102 ASP A CA 1
ATOM 798 C C . ASP A 1 102 ? 19.078 -0.095 -20.515 1.00 97.38 102 ASP A C 1
ATOM 800 O O . ASP A 1 102 ? 18.504 0.894 -20.062 1.00 97.38 102 ASP A O 1
ATOM 804 N N . GLN A 1 103 ? 19.087 -0.348 -21.830 1.00 97.75 103 GLN A N 1
ATOM 805 C CA . GLN A 1 103 ? 18.483 0.562 -22.805 1.00 97.75 103 GLN A CA 1
ATOM 806 C C . GLN A 1 103 ? 16.976 0.720 -22.565 1.00 97.75 103 GLN A C 1
ATOM 808 O O . GLN A 1 103 ? 16.428 1.822 -22.680 1.00 97.75 103 GLN A O 1
ATOM 813 N N . LYS A 1 104 ? 16.280 -0.373 -22.245 1.00 96.88 104 LYS A N 1
ATOM 814 C CA . LYS A 1 104 ? 14.855 -0.339 -21.944 1.00 96.88 104 LYS A CA 1
ATOM 815 C C . LYS A 1 104 ? 14.587 0.301 -20.586 1.00 96.88 104 LYS A C 1
ATOM 817 O O . LYS A 1 104 ? 13.621 1.062 -20.491 1.00 96.88 104 LYS A O 1
ATOM 822 N N . LEU A 1 105 ? 15.423 0.043 -19.580 1.00 97.00 105 LEU A N 1
ATOM 823 C CA . LEU A 1 105 ? 15.336 0.665 -18.254 1.00 97.00 105 LEU A CA 1
ATOM 824 C C . LEU A 1 105 ? 15.434 2.197 -18.322 1.00 97.00 105 LEU A C 1
ATOM 826 O O . LEU A 1 105 ? 14.634 2.877 -17.672 1.00 97.00 105 LEU A O 1
ATOM 830 N N . ASP A 1 106 ? 16.328 2.718 -19.164 1.00 97.56 106 ASP A N 1
ATOM 831 C CA . ASP A 1 106 ? 16.530 4.157 -19.384 1.00 97.56 106 ASP A CA 1
ATOM 832 C C . ASP A 1 106 ? 15.461 4.795 -20.288 1.00 97.56 106 ASP A C 1
ATOM 834 O O . ASP A 1 106 ? 15.329 6.021 -20.360 1.00 97.56 106 ASP A O 1
ATOM 838 N N . SER A 1 107 ? 14.673 3.982 -20.999 1.00 97.50 107 SER A N 1
ATOM 839 C CA . SER A 1 107 ? 13.609 4.491 -21.865 1.00 97.50 107 SER A CA 1
ATOM 840 C C . SER A 1 107 ? 12.444 5.069 -21.056 1.00 97.50 107 SER A C 1
ATOM 842 O O . SER A 1 107 ? 12.158 4.644 -19.937 1.00 97.50 107 SER A O 1
ATOM 844 N N . ILE A 1 108 ? 11.732 6.038 -21.633 1.00 97.56 108 ILE A N 1
ATOM 845 C CA . ILE A 1 108 ? 10.593 6.679 -20.971 1.00 97.56 108 ILE A CA 1
ATOM 846 C C . ILE A 1 108 ? 9.331 5.832 -21.139 1.00 97.56 108 ILE A C 1
ATOM 848 O O . ILE A 1 108 ? 8.919 5.501 -22.253 1.00 97.56 108 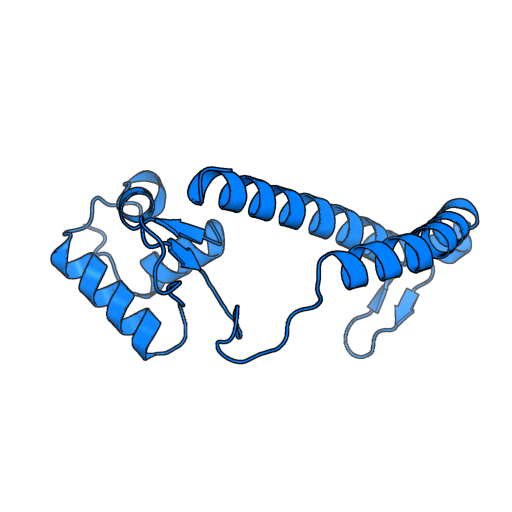ILE A O 1
ATOM 852 N N . MET A 1 109 ? 8.685 5.527 -20.017 1.00 93.62 109 MET A N 1
ATOM 853 C CA . MET A 1 109 ? 7.322 5.022 -19.969 1.00 93.62 109 MET A CA 1
ATOM 854 C C . MET A 1 109 ? 6.352 6.207 -19.978 1.00 93.62 109 MET A C 1
ATOM 856 O O . MET A 1 109 ? 6.341 7.027 -19.058 1.00 93.62 109 MET A O 1
ATOM 860 N N . ASP A 1 110 ? 5.550 6.304 -21.038 1.00 93.69 110 ASP A N 1
ATOM 861 C CA . ASP A 1 110 ? 4.525 7.337 -21.190 1.00 93.69 110 ASP A CA 1
ATOM 862 C C . ASP A 1 110 ? 3.187 6.834 -20.632 1.00 93.69 110 ASP A C 1
ATOM 864 O O . ASP A 1 110 ? 2.631 5.851 -21.124 1.00 93.69 110 ASP A O 1
ATOM 868 N N . MET A 1 111 ? 2.685 7.498 -19.591 1.00 87.62 111 MET A N 1
ATOM 869 C CA . MET A 1 111 ? 1.386 7.224 -18.970 1.00 87.62 111 MET A CA 1
ATOM 870 C C . MET A 1 111 ? 0.432 8.420 -19.112 1.00 87.62 111 MET A C 1
ATOM 872 O O . MET A 1 111 ? -0.443 8.628 -18.272 1.00 87.62 111 MET A O 1
ATOM 876 N N . GLY A 1 112 ? 0.612 9.244 -20.149 1.00 90.75 112 GLY A N 1
ATOM 877 C CA . GLY A 1 112 ? -0.145 10.476 -20.355 1.00 90.75 112 GLY A CA 1
ATOM 878 C C . GLY A 1 112 ? 0.533 11.669 -19.684 1.00 90.75 112 GLY A C 1
ATOM 879 O O . GLY A 1 112 ? 1.623 12.078 -20.083 1.00 90.75 112 GLY A O 1
ATOM 880 N N . GLU A 1 113 ? -0.109 12.253 -18.671 1.00 88.88 113 GLU A N 1
ATOM 881 C CA . GLU A 1 113 ? 0.435 13.419 -17.949 1.00 88.88 113 GLU A CA 1
ATOM 882 C C . GLU A 1 113 ? 1.702 13.095 -17.145 1.00 88.88 113 GLU A C 1
ATOM 884 O O . GLU A 1 113 ? 2.468 13.991 -16.794 1.00 88.88 113 GLU A O 1
ATOM 889 N N . TRP A 1 114 ? 1.945 11.809 -16.885 1.00 83.38 114 TRP A N 1
ATOM 890 C CA . TRP A 1 114 ? 3.091 11.325 -16.131 1.00 83.38 114 TRP A CA 1
ATOM 891 C C . TRP A 1 114 ? 4.017 10.531 -17.040 1.00 83.38 114 TRP A C 1
ATOM 893 O O . TRP A 1 114 ? 3.599 9.594 -17.721 1.00 83.38 114 TRP A O 1
ATOM 903 N N . LYS A 1 115 ? 5.296 10.902 -17.027 1.00 94.44 115 LYS A N 1
ATOM 904 C CA . LYS A 1 115 ? 6.351 10.242 -17.793 1.00 94.44 115 LYS A CA 1
ATOM 905 C C . LYS A 1 115 ? 7.552 10.038 -16.892 1.00 94.44 115 LYS A C 1
ATOM 907 O O . LYS A 1 115 ? 7.972 10.977 -16.221 1.00 94.44 115 LYS A O 1
ATOM 912 N N . MET A 1 116 ? 8.093 8.829 -16.874 1.00 95.00 116 MET A N 1
ATOM 913 C CA . MET A 1 116 ? 9.306 8.514 -16.121 1.00 95.00 116 MET A CA 1
ATOM 914 C C . MET A 1 116 ? 10.048 7.336 -16.758 1.00 95.00 116 MET A C 1
ATOM 916 O O . MET A 1 116 ? 9.423 6.563 -17.490 1.00 95.00 116 MET A O 1
ATOM 920 N N . PRO A 1 117 ? 11.358 7.191 -16.509 1.00 97.44 117 PRO A N 1
ATOM 921 C CA . PRO A 1 117 ? 12.102 5.996 -16.884 1.00 97.44 117 PRO A CA 1
ATOM 922 C C . PRO A 1 117 ? 11.448 4.712 -16.355 1.00 97.44 117 PRO A C 1
ATOM 924 O O . PRO A 1 117 ? 10.866 4.706 -15.265 1.00 97.44 117 PRO A O 1
ATOM 927 N N . TYR A 1 118 ? 11.576 3.606 -17.095 1.00 96.25 118 TYR A N 1
ATOM 928 C CA . TYR A 1 118 ? 11.117 2.294 -16.612 1.00 96.25 118 TYR A CA 1
ATOM 929 C C . TYR A 1 118 ? 11.789 1.923 -15.288 1.00 96.25 118 TYR A C 1
ATOM 931 O O . TYR A 1 118 ? 11.126 1.382 -14.404 1.00 96.25 118 TYR A O 1
ATOM 939 N N . TYR A 1 119 ? 13.071 2.262 -15.125 1.00 96.69 119 TYR A N 1
ATOM 940 C CA . TYR A 1 119 ? 13.798 2.059 -13.874 1.00 96.69 119 TYR A CA 1
ATOM 941 C C . TYR A 1 119 ? 13.091 2.701 -12.669 1.00 96.69 119 TYR A C 1
ATOM 943 O O . TYR A 1 119 ? 12.839 2.030 -11.665 1.00 96.69 119 TYR A O 1
ATOM 951 N N . ASP A 1 120 ? 12.711 3.976 -12.785 1.00 95.75 120 ASP A N 1
ATOM 952 C CA . ASP A 1 120 ? 12.055 4.716 -11.703 1.00 95.75 120 ASP A CA 1
ATOM 953 C C . ASP A 1 120 ? 10.677 4.131 -11.382 1.00 95.75 120 ASP A C 1
ATOM 955 O O . ASP A 1 120 ? 10.326 3.965 -10.211 1.00 95.75 120 ASP A O 1
ATOM 959 N N . MET A 1 121 ? 9.917 3.745 -12.410 1.00 94.06 121 MET A N 1
ATOM 960 C CA . MET A 1 121 ? 8.616 3.100 -12.235 1.00 94.06 121 MET A CA 1
ATOM 961 C C . MET A 1 121 ? 8.729 1.761 -11.495 1.00 94.06 121 MET A C 1
ATOM 963 O O . MET A 1 121 ? 7.944 1.475 -10.584 1.00 94.06 121 MET A O 1
ATOM 967 N N . ILE A 1 122 ? 9.703 0.928 -11.866 1.00 94.75 122 ILE A N 1
ATOM 968 C CA . ILE A 1 122 ? 9.932 -0.373 -11.228 1.00 94.75 122 ILE A CA 1
ATOM 969 C C . ILE A 1 122 ? 10.337 -0.168 -9.765 1.00 94.75 122 ILE A C 1
ATOM 971 O O . ILE A 1 122 ? 9.733 -0.768 -8.874 1.00 94.75 122 ILE A O 1
ATOM 975 N N . CYS A 1 123 ? 11.290 0.731 -9.501 1.00 94.69 123 CYS A N 1
ATOM 976 C CA . CYS A 1 123 ? 11.710 1.086 -8.144 1.00 94.69 123 CYS A CA 1
ATOM 977 C C . CYS A 1 123 ? 10.531 1.571 -7.289 1.00 94.69 123 CYS A C 1
ATOM 979 O O . CYS A 1 123 ? 10.344 1.113 -6.159 1.00 94.69 123 CYS A O 1
ATOM 981 N N . PHE A 1 124 ? 9.706 2.464 -7.840 1.00 91.50 124 PHE A N 1
ATOM 982 C CA . PHE A 1 124 ? 8.508 2.960 -7.175 1.00 91.50 124 PHE A CA 1
ATOM 983 C C . PHE A 1 124 ? 7.523 1.830 -6.862 1.00 91.50 124 PHE A C 1
ATOM 985 O O . PHE A 1 124 ? 7.008 1.754 -5.747 1.00 91.50 124 PHE A O 1
ATOM 992 N N . THR A 1 125 ? 7.289 0.928 -7.814 1.00 91.50 125 THR A N 1
ATOM 993 C CA . THR A 1 125 ? 6.360 -0.196 -7.644 1.00 91.50 125 THR A CA 1
ATOM 994 C C . THR A 1 125 ? 6.812 -1.130 -6.520 1.00 91.50 125 THR A C 1
ATOM 996 O O 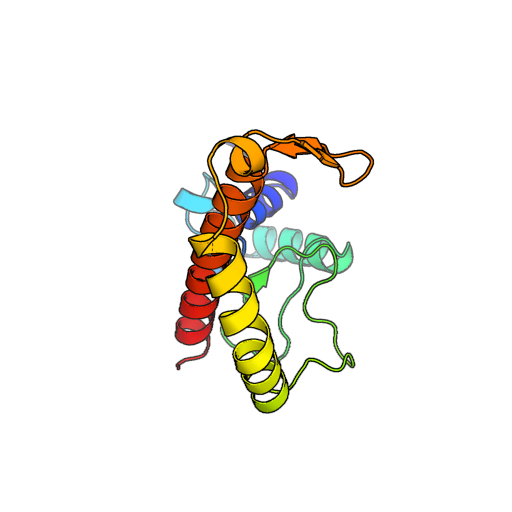. THR A 1 125 ? 6.010 -1.460 -5.646 1.00 91.50 125 THR A O 1
ATOM 999 N N . ILE A 1 126 ? 8.103 -1.474 -6.472 1.00 92.44 126 ILE A N 1
ATOM 1000 C CA . ILE A 1 126 ? 8.688 -2.309 -5.409 1.00 92.44 126 ILE A CA 1
ATOM 1001 C C . ILE A 1 126 ? 8.547 -1.629 -4.040 1.00 92.44 126 ILE A C 1
ATOM 1003 O O . ILE A 1 126 ? 8.134 -2.253 -3.060 1.00 92.44 126 ILE A O 1
ATOM 1007 N N . TYR A 1 127 ? 8.851 -0.331 -3.963 1.00 91.19 127 TYR A N 1
ATOM 1008 C CA . TYR A 1 127 ? 8.679 0.439 -2.733 1.00 91.19 127 TYR A CA 1
ATOM 1009 C C . TYR A 1 127 ? 7.215 0.453 -2.264 1.00 91.19 127 TYR A C 1
ATOM 1011 O O . TYR A 1 127 ? 6.933 0.243 -1.080 1.00 91.19 127 TYR A O 1
ATOM 1019 N N . ARG A 1 128 ? 6.269 0.668 -3.188 1.00 86.69 128 ARG A N 1
ATOM 1020 C CA . ARG A 1 128 ? 4.832 0.667 -2.883 1.00 86.69 128 ARG A CA 1
ATOM 1021 C C . ARG A 1 128 ? 4.361 -0.689 -2.375 1.00 86.69 128 ARG A C 1
ATOM 1023 O O . ARG A 1 128 ? 3.626 -0.717 -1.390 1.00 86.69 128 ARG A O 1
ATOM 1030 N N . GLU A 1 129 ? 4.801 -1.785 -2.986 1.00 88.69 129 GLU A N 1
ATOM 1031 C CA . GLU A 1 129 ? 4.482 -3.140 -2.528 1.00 88.69 129 GLU A CA 1
ATOM 1032 C C . GLU A 1 129 ? 4.957 -3.367 -1.086 1.00 88.69 129 GLU A C 1
ATOM 1034 O O . GLU A 1 129 ? 4.160 -3.747 -0.225 1.00 88.69 129 GLU A O 1
ATOM 1039 N N . ALA A 1 130 ? 6.219 -3.042 -0.786 1.00 87.44 130 ALA A N 1
ATOM 1040 C CA . ALA A 1 130 ? 6.768 -3.170 0.563 1.00 87.44 130 ALA A CA 1
ATOM 1041 C C . ALA A 1 130 ? 5.979 -2.343 1.599 1.00 87.44 130 ALA A C 1
ATOM 1043 O O . ALA A 1 130 ? 5.698 -2.826 2.700 1.00 87.44 130 ALA A O 1
ATOM 1044 N N . SER A 1 131 ? 5.576 -1.118 1.241 1.00 82.19 131 SER A N 1
ATOM 1045 C CA . SER A 1 131 ? 4.749 -0.261 2.101 1.00 82.19 131 SER A CA 1
ATOM 1046 C C . SER A 1 131 ? 3.384 -0.889 2.396 1.00 82.19 131 SER A C 1
ATOM 1048 O O . SER A 1 131 ? 2.957 -0.924 3.551 1.00 82.19 131 SER A O 1
ATOM 1050 N N . ILE A 1 132 ? 2.707 -1.422 1.374 1.00 82.00 132 ILE A N 1
ATOM 1051 C CA . ILE A 1 132 ? 1.372 -2.023 1.516 1.00 82.00 132 ILE A CA 1
ATOM 1052 C C . ILE A 1 132 ? 1.442 -3.300 2.363 1.00 82.00 132 ILE A C 1
ATOM 1054 O O . ILE A 1 132 ? 0.604 -3.504 3.241 1.00 82.00 132 ILE A O 1
ATOM 1058 N N . ILE A 1 133 ? 2.471 -4.133 2.178 1.00 84.62 133 ILE A N 1
ATOM 1059 C CA . ILE A 1 133 ? 2.698 -5.318 3.021 1.00 84.62 133 ILE A CA 1
ATOM 1060 C C . ILE A 1 133 ? 2.845 -4.915 4.498 1.00 84.62 133 ILE A C 1
ATOM 1062 O O . ILE A 1 133 ? 2.268 -5.561 5.377 1.00 84.62 133 ILE A O 1
ATOM 1066 N N . GLY A 1 134 ? 3.563 -3.823 4.782 1.00 74.62 134 GLY A N 1
ATOM 1067 C CA . GLY A 1 134 ? 3.684 -3.272 6.134 1.00 74.62 134 GLY A CA 1
ATOM 1068 C C . GLY A 1 134 ? 2.338 -2.867 6.746 1.00 74.62 134 GLY A C 1
ATOM 1069 O O . GLY A 1 134 ? 2.062 -3.191 7.904 1.00 74.62 134 GLY A O 1
ATOM 1070 N N . GLN A 1 135 ? 1.469 -2.223 5.964 1.00 73.00 135 GLN A N 1
ATOM 1071 C CA . GLN A 1 135 ? 0.114 -1.859 6.397 1.00 73.00 135 GLN A CA 1
ATOM 1072 C C . GLN A 1 135 ? -0.749 -3.099 6.673 1.00 73.00 135 GLN A C 1
ATOM 1074 O O . GLN A 1 135 ? -1.408 -3.171 7.710 1.00 73.00 135 GLN A O 1
ATOM 1079 N N . ILE A 1 136 ? -0.690 -4.118 5.806 1.00 78.62 136 ILE A N 1
ATOM 1080 C CA . ILE A 1 136 ? -1.410 -5.386 6.008 1.00 78.62 136 ILE A CA 1
ATOM 1081 C C . ILE A 1 136 ? -0.955 -6.063 7.306 1.00 78.62 136 ILE A C 1
ATOM 1083 O O . ILE A 1 136 ? -1.787 -6.532 8.084 1.00 78.62 136 ILE A O 1
ATOM 1087 N N . ALA A 1 137 ? 0.352 -6.100 7.581 1.00 72.31 137 ALA A N 1
ATOM 1088 C CA . ALA A 1 137 ? 0.880 -6.673 8.817 1.00 72.31 137 ALA A CA 1
ATOM 1089 C C . ALA A 1 137 ? 0.365 -5.934 10.066 1.00 72.31 137 ALA A C 1
ATOM 1091 O O . ALA A 1 137 ? -0.002 -6.570 11.060 1.00 72.31 137 ALA A O 1
ATOM 1092 N N . LEU A 1 138 ? 0.282 -4.601 10.008 1.00 67.56 138 LEU A N 1
ATOM 1093 C CA . LEU A 1 138 ? -0.325 -3.794 11.066 1.00 67.56 138 LEU A CA 1
ATOM 1094 C C . LEU A 1 138 ? -1.806 -4.147 11.257 1.00 67.56 138 LEU A C 1
ATOM 1096 O O . LEU A 1 138 ? -2.233 -4.372 12.389 1.00 67.56 138 LEU A O 1
ATOM 1100 N N . TRP A 1 139 ? -2.579 -4.242 10.174 1.00 67.31 139 TRP A N 1
ATOM 1101 C CA . TRP A 1 139 ? -3.999 -4.595 10.240 1.00 67.31 139 TRP A CA 1
ATOM 1102 C C . TRP A 1 139 ? -4.227 -5.984 10.825 1.00 67.31 139 TRP A C 1
ATOM 1104 O O . TRP A 1 139 ? -5.071 -6.137 11.705 1.00 67.31 139 TRP A O 1
ATOM 1114 N N . ARG A 1 140 ? -3.433 -6.983 10.423 1.00 72.12 140 ARG A N 1
ATOM 1115 C CA . ARG A 1 140 ? -3.489 -8.329 11.014 1.00 72.12 140 ARG A CA 1
ATOM 1116 C C . ARG A 1 140 ? -3.319 -8.284 12.530 1.00 72.12 140 ARG A C 1
ATOM 1118 O O . ARG A 1 140 ? -4.143 -8.840 13.249 1.00 72.12 140 ARG A O 1
ATOM 1125 N N . ARG A 1 141 ? -2.313 -7.545 13.013 1.00 62.28 141 ARG A N 1
ATOM 1126 C CA . ARG A 1 141 ? -2.061 -7.372 14.450 1.00 62.28 141 ARG A CA 1
ATOM 1127 C C . ARG A 1 141 ? -3.225 -6.686 15.168 1.00 62.28 141 ARG A C 1
ATOM 1129 O O . ARG A 1 141 ? -3.569 -7.091 16.274 1.00 62.28 141 ARG A O 1
ATOM 1136 N N . LEU A 1 142 ? -3.809 -5.645 14.573 1.00 52.09 142 LEU A N 1
ATOM 1137 C CA . LEU A 1 142 ? -4.932 -4.906 15.163 1.00 52.09 142 LEU A CA 1
ATOM 1138 C C . LEU A 1 142 ? -6.221 -5.738 15.217 1.00 52.09 142 LEU A C 1
ATOM 1140 O O . LEU A 1 142 ? -7.011 -5.566 16.139 1.00 52.09 142 LEU A O 1
ATOM 1144 N N . LEU A 1 143 ? -6.403 -6.657 14.268 1.00 61.12 143 LEU A N 1
ATOM 1145 C CA . LEU A 1 143 ? -7.540 -7.577 14.195 1.00 61.12 143 LEU A CA 1
ATOM 1146 C C . LEU A 1 143 ? -7.332 -8.883 14.990 1.00 61.12 143 LEU A C 1
ATOM 1148 O O . LEU A 1 143 ? -8.244 -9.704 15.047 1.00 61.12 143 LEU A O 1
ATOM 1152 N N . GLY A 1 144 ? -6.164 -9.079 15.613 1.00 65.50 144 GLY A N 1
ATOM 1153 C CA . GLY A 1 144 ? -5.870 -10.248 16.451 1.00 65.50 144 GLY A CA 1
ATOM 1154 C C . GLY A 1 144 ? -5.479 -11.527 15.694 1.00 65.50 144 GLY A C 1
ATOM 1155 O O . GLY A 1 144 ? -5.684 -12.616 16.229 1.00 65.50 144 GLY A O 1
ATOM 1156 N N . TYR A 1 145 ? -4.931 -11.398 14.479 1.00 61.06 145 TYR A N 1
ATOM 1157 C CA . TYR A 1 145 ? -4.400 -12.495 13.646 1.00 61.06 145 TYR A CA 1
ATOM 1158 C C . TYR A 1 145 ? -2.873 -12.646 13.702 1.00 61.06 145 TYR A C 1
ATOM 1160 O O . TYR A 1 145 ? -2.184 -11.742 14.226 1.00 61.06 145 TYR A O 1
#

Sequence (145 aa):
MTNINRTVVLNSLIKHETLTITDMAKEKNLGVIPDKAHLNYLIKELIESGHVETLNGVIPSTYTITSKGIQEGERYPTIAEYINDWNKITPVAREALVSIDDQKLDSIMDMGEWKMPYYDMICFTIYREASIIGQIALWRRLLGY

Secondary structure (DSSP, 8-state):
-----HHHHHHHHHHHSEEEHHHHTSHHHHSS---HHHHHHHHHHHHHTTSEEE-TT-SS-EEEE-SS-S-TT--PPPHHHHHHHHHHHHHHHHHHHHH--HHHHHSEEE-SS-EEEHHHHHHHHHHHHHHHHHHHHHHHHHTT-

Radius of gyration: 20.04 Å; chains: 1; bounding box: 41×44×48 Å